Protein AF-A0A645F0D3-F1 (afdb_monomer_lite)

Secondary structure (DSSP, 8-state):
----HHHHHHHHHHHHHHT-HHHHHHHHHHHHHTT--HHHHHHHHHHHHHHHHHTGGGS-TTS-HHHHHHHHHHHHHHHHHHHTTSS-HHHHHHHHHHHHH--

Sequence (103 aa):
MIRSLEYDVFDIVDKFVAGDTQSGFRQLELVLSRGKSPNEVMGLIAWRLRKLYAGGRRASQKFTPDRARMAIKRFADADWAVKSGAQKDRLALETAIMDVFAK

Structure (mmCIF, N/CA/C/O backbone):
data_AF-A0A645F0D3-F1
#
_entry.id   AF-A0A645F0D3-F1
#
loop_
_atom_site.group_PDB
_atom_site.id
_atom_site.type_symbol
_atom_site.label_atom_id
_atom_site.label_alt_id
_atom_site.label_comp_id
_atom_site.label_asym_id
_atom_site.label_entity_id
_atom_site.label_seq_id
_atom_site.pdbx_PDB_ins_code
_atom_site.Cartn_x
_atom_site.Cartn_y
_atom_site.Cartn_z
_atom_site.occupancy
_atom_site.B_iso_or_equiv
_atom_site.auth_seq_id
_atom_site.auth_comp_id
_atom_site.auth_asym_id
_atom_site.auth_atom_id
_atom_site.pdbx_PDB_model_num
ATOM 1 N N . MET A 1 1 ? 0.116 -26.509 3.000 1.00 50.75 1 MET A N 1
ATOM 2 C CA . MET A 1 1 ? 1.338 -25.764 3.377 1.00 50.75 1 MET A CA 1
ATOM 3 C C . MET A 1 1 ? 0.927 -24.328 3.674 1.00 50.75 1 MET A C 1
ATOM 5 O O . MET A 1 1 ? 0.334 -23.706 2.800 1.00 50.75 1 MET A O 1
ATOM 9 N N . ILE A 1 2 ? 1.131 -23.833 4.897 1.00 67.69 2 ILE A N 1
ATOM 10 C CA . ILE A 1 2 ? 0.789 -22.445 5.254 1.00 67.69 2 ILE A CA 1
ATOM 11 C C . ILE A 1 2 ? 1.928 -21.556 4.740 1.00 67.69 2 ILE A C 1
ATOM 13 O O . ILE A 1 2 ? 3.065 -21.716 5.175 1.00 67.69 2 ILE A O 1
ATOM 17 N N . ARG A 1 3 ? 1.647 -20.674 3.773 1.00 76.00 3 ARG A N 1
ATOM 18 C CA . ARG A 1 3 ? 2.623 -19.681 3.292 1.00 76.00 3 ARG A CA 1
ATOM 19 C C . ARG A 1 3 ? 2.840 -18.615 4.370 1.00 76.00 3 ARG A C 1
ATOM 21 O O . ARG A 1 3 ? 1.908 -18.283 5.104 1.00 76.00 3 ARG A O 1
ATOM 28 N N . SER A 1 4 ? 4.063 -18.096 4.482 1.00 90.88 4 SER A N 1
ATOM 29 C CA . SER A 1 4 ? 4.347 -16.982 5.391 1.00 90.88 4 SER A CA 1
ATOM 30 C C . SER A 1 4 ? 3.732 -15.686 4.854 1.00 90.88 4 SER A C 1
ATOM 32 O O . SER A 1 4 ? 3.595 -15.508 3.643 1.00 90.88 4 SER A O 1
ATOM 34 N N . LEU A 1 5 ? 3.394 -14.761 5.757 1.00 91.69 5 LEU A N 1
ATOM 35 C CA . LEU A 1 5 ? 2.903 -13.435 5.372 1.00 91.69 5 LEU A CA 1
ATOM 36 C C . LEU A 1 5 ? 3.921 -12.702 4.486 1.00 91.69 5 LEU A C 1
ATOM 38 O O . LEU A 1 5 ? 3.545 -12.071 3.507 1.00 91.69 5 LEU A O 1
ATOM 42 N N . GLU A 1 6 ? 5.207 -12.826 4.808 1.00 92.88 6 GLU A N 1
ATOM 43 C CA . GLU A 1 6 ? 6.298 -12.249 4.025 1.00 92.88 6 GLU A CA 1
ATOM 44 C C . GLU A 1 6 ? 6.285 -12.743 2.574 1.00 92.88 6 GLU A C 1
ATOM 46 O O . GLU A 1 6 ? 6.334 -11.935 1.648 1.00 92.88 6 GLU A O 1
ATOM 51 N N . TYR A 1 7 ? 6.139 -14.057 2.373 1.00 92.50 7 TYR A N 1
ATOM 52 C CA . TYR A 1 7 ? 6.051 -14.638 1.037 1.00 92.50 7 TYR A CA 1
ATOM 53 C C . TYR A 1 7 ? 4.836 -14.105 0.272 1.00 92.50 7 TYR A C 1
ATOM 55 O O . TYR A 1 7 ? 4.968 -13.693 -0.879 1.00 92.50 7 TYR A O 1
ATOM 63 N N . ASP A 1 8 ? 3.663 -14.075 0.914 1.00 94.19 8 ASP A N 1
ATOM 64 C CA . ASP A 1 8 ? 2.445 -13.559 0.286 1.00 94.19 8 ASP A CA 1
ATOM 65 C C . ASP A 1 8 ? 2.594 -12.072 -0.088 1.00 94.19 8 ASP A C 1
ATOM 67 O O . ASP A 1 8 ? 2.179 -11.668 -1.172 1.00 94.19 8 ASP A O 1
ATOM 71 N N . VAL A 1 9 ? 3.238 -11.259 0.756 1.00 94.38 9 VAL A N 1
ATOM 72 C CA . VAL A 1 9 ? 3.486 -9.839 0.467 1.00 94.38 9 VAL A CA 1
ATOM 73 C C . VAL A 1 9 ? 4.488 -9.646 -0.670 1.00 94.38 9 VAL A C 1
ATOM 75 O O . VAL A 1 9 ? 4.298 -8.754 -1.497 1.00 94.38 9 VAL A O 1
ATOM 78 N N . PHE A 1 10 ? 5.539 -10.459 -0.762 1.00 92.12 10 PHE A N 1
ATOM 79 C CA . PHE A 1 10 ? 6.488 -10.334 -1.874 1.00 92.12 10 PHE A CA 1
ATOM 80 C C . PHE A 1 10 ? 5.819 -10.675 -3.196 1.00 92.12 10 PHE A C 1
ATOM 82 O O . PHE A 1 10 ? 5.980 -9.933 -4.158 1.00 92.12 10 PHE A O 1
ATOM 89 N N . ASP A 1 11 ? 5.011 -11.731 -3.205 1.00 93.25 11 ASP A N 1
ATOM 90 C CA . ASP A 1 11 ? 4.223 -12.132 -4.362 1.00 93.25 11 ASP A CA 1
ATOM 91 C C . ASP A 1 11 ? 3.201 -11.043 -4.760 1.00 93.25 11 ASP A C 1
ATOM 93 O O . ASP A 1 11 ? 3.024 -10.756 -5.943 1.00 93.25 11 ASP A O 1
ATOM 97 N N . ILE A 1 12 ? 2.578 -10.356 -3.791 1.00 94.50 12 ILE A N 1
ATOM 98 C CA . ILE A 1 12 ? 1.730 -9.174 -4.046 1.00 94.50 12 ILE A CA 1
ATOM 99 C C . ILE A 1 12 ? 2.526 -8.060 -4.746 1.00 94.50 12 ILE A C 1
ATOM 101 O O . ILE A 1 12 ? 2.085 -7.536 -5.772 1.00 94.50 12 ILE A O 1
ATOM 105 N N . VAL A 1 13 ? 3.698 -7.692 -4.217 1.00 92.56 13 VAL A N 1
ATOM 106 C CA . VAL A 1 13 ? 4.524 -6.613 -4.787 1.00 92.56 13 VAL A CA 1
ATOM 107 C C . VAL A 1 13 ? 5.030 -6.982 -6.177 1.00 92.56 13 VAL A C 1
ATOM 109 O O . VAL A 1 13 ? 4.985 -6.145 -7.076 1.00 92.56 13 VAL A O 1
ATOM 112 N N . ASP A 1 14 ? 5.471 -8.220 -6.378 1.00 90.69 14 ASP A N 1
ATOM 113 C CA . ASP A 1 14 ? 5.992 -8.680 -7.663 1.00 90.69 14 ASP A CA 1
ATOM 114 C C . ASP A 1 14 ? 4.893 -8.639 -8.748 1.00 90.69 14 ASP A C 1
ATOM 116 O O . ASP A 1 14 ? 5.150 -8.168 -9.860 1.00 90.69 14 ASP A O 1
ATOM 120 N N . LYS A 1 15 ? 3.642 -9.004 -8.415 1.00 92.00 15 LYS A N 1
ATOM 121 C CA . LYS A 1 15 ? 2.480 -8.840 -9.313 1.00 92.00 15 LYS A CA 1
ATOM 122 C C . LYS A 1 15 ? 2.224 -7.379 -9.678 1.00 92.00 15 LYS A C 1
ATOM 124 O O . LYS A 1 15 ? 2.090 -7.053 -10.858 1.00 92.00 15 LYS A O 1
ATOM 129 N N . PHE A 1 16 ? 2.211 -6.484 -8.690 1.00 91.19 16 PHE A N 1
ATOM 130 C CA . PHE A 1 16 ? 2.013 -5.055 -8.937 1.00 91.19 16 PHE A CA 1
ATOM 131 C C . PH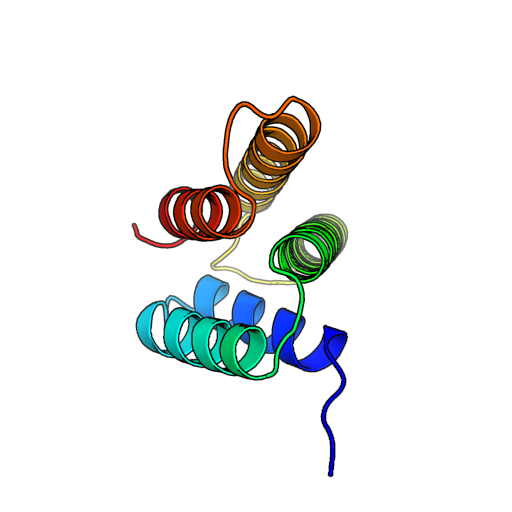E A 1 16 ? 3.132 -4.442 -9.788 1.00 91.19 16 PHE A C 1
ATOM 133 O O . PHE A 1 16 ? 2.874 -3.657 -10.699 1.00 91.19 16 PHE A O 1
ATOM 140 N N . VAL A 1 17 ? 4.383 -4.834 -9.544 1.00 87.81 17 VAL A N 1
ATOM 141 C CA . VAL A 1 17 ? 5.542 -4.417 -10.346 1.00 87.81 17 VAL A CA 1
ATOM 142 C C . VAL A 1 17 ? 5.446 -4.932 -11.786 1.00 87.81 17 VAL A C 1
ATOM 144 O O . VAL A 1 17 ? 5.845 -4.227 -12.717 1.00 87.81 17 VAL A O 1
ATOM 147 N N . ALA A 1 18 ? 4.901 -6.133 -11.988 1.00 87.25 18 ALA A N 1
ATOM 148 C CA . ALA A 1 18 ? 4.667 -6.704 -13.311 1.00 87.25 18 ALA A CA 1
ATOM 149 C C . ALA A 1 18 ? 3.522 -6.021 -14.086 1.00 87.25 18 ALA A C 1
ATOM 151 O O . ALA A 1 18 ? 3.431 -6.210 -15.302 1.00 87.25 18 ALA A O 1
ATOM 152 N N . GLY A 1 19 ? 2.698 -5.208 -13.412 1.00 88.50 19 GLY A N 1
ATOM 153 C CA . GLY A 1 19 ? 1.491 -4.585 -13.962 1.00 88.50 19 GLY A CA 1
ATOM 154 C C . GLY A 1 19 ? 0.234 -5.452 -13.831 1.00 88.50 19 GLY A C 1
ATOM 155 O O . GLY A 1 19 ? -0.819 -5.071 -14.333 1.00 88.50 19 GLY A O 1
ATOM 156 N N . ASP A 1 20 ? 0.312 -6.599 -13.148 1.00 91.31 20 ASP A N 1
ATOM 157 C CA . ASP A 1 20 ? -0.849 -7.445 -12.854 1.00 91.31 20 ASP A CA 1
ATOM 158 C C . ASP A 1 20 ? -1.563 -6.952 -11.585 1.00 91.31 20 ASP A C 1
ATOM 160 O O . ASP A 1 20 ? -1.580 -7.590 -10.527 1.00 91.31 20 ASP A O 1
ATOM 164 N N . THR A 1 21 ? -2.139 -5.755 -11.695 1.00 91.25 21 THR A N 1
ATOM 165 C CA . THR A 1 21 ? -2.819 -5.067 -10.594 1.00 91.25 21 THR A CA 1
ATOM 166 C C . THR A 1 21 ? -4.029 -5.858 -10.097 1.00 91.25 21 THR A C 1
ATOM 168 O O . THR A 1 21 ? -4.280 -5.914 -8.893 1.00 91.25 21 THR A O 1
ATOM 171 N N . GLN A 1 22 ? -4.747 -6.542 -10.996 1.00 92.62 22 GLN A N 1
ATOM 172 C CA . GLN A 1 22 ? -5.922 -7.335 -10.637 1.00 92.62 22 GLN A CA 1
ATOM 173 C C . GLN A 1 22 ? -5.547 -8.537 -9.760 1.00 92.62 22 GLN A C 1
ATOM 175 O O . GLN A 1 22 ? -6.160 -8.750 -8.710 1.00 92.62 22 GLN A O 1
ATOM 180 N N . SER A 1 23 ? -4.538 -9.323 -10.150 1.00 94.56 23 SER A N 1
ATOM 181 C CA . SER A 1 23 ? -4.081 -10.436 -9.313 1.00 94.56 23 SER A CA 1
ATOM 182 C C . SER A 1 23 ? -3.407 -9.949 -8.032 1.00 94.56 23 SER A C 1
ATOM 184 O O . SER A 1 23 ? -3.538 -10.614 -7.005 1.00 94.56 23 SER A O 1
ATOM 186 N N . GLY A 1 24 ? -2.727 -8.796 -8.066 1.00 94.75 24 GLY A N 1
ATOM 187 C CA . GLY A 1 24 ? -2.165 -8.152 -6.877 1.00 94.75 24 GLY A CA 1
ATOM 188 C C . GLY A 1 24 ? -3.235 -7.857 -5.822 1.00 94.75 24 GLY A C 1
ATOM 189 O O . GLY A 1 24 ? -3.106 -8.296 -4.678 1.00 94.75 24 GLY A O 1
ATOM 190 N N . PHE A 1 25 ? -4.340 -7.213 -6.214 1.00 95.12 25 PHE A N 1
ATOM 191 C CA . PHE A 1 25 ? -5.461 -6.943 -5.305 1.00 95.12 25 PHE A CA 1
ATOM 192 C C . PHE A 1 25 ? -6.179 -8.212 -4.836 1.00 95.12 25 PHE A C 1
ATOM 194 O O . PHE A 1 25 ? -6.509 -8.314 -3.659 1.00 95.12 25 PHE A O 1
ATOM 201 N N . ARG A 1 26 ? -6.370 -9.220 -5.700 1.00 95.44 26 ARG A N 1
ATOM 202 C CA . ARG A 1 26 ? -6.944 -10.510 -5.266 1.00 95.44 26 ARG A CA 1
ATOM 203 C C . ARG A 1 26 ? -6.108 -11.174 -4.171 1.00 95.44 26 ARG A C 1
ATOM 205 O O . ARG A 1 26 ? -6.658 -11.686 -3.199 1.00 95.44 26 ARG A O 1
ATOM 212 N N . GLN A 1 27 ? -4.785 -11.167 -4.325 1.00 95.31 27 GLN A N 1
ATOM 213 C CA . GLN A 1 27 ? -3.874 -11.736 -3.334 1.00 95.31 27 GLN A CA 1
ATOM 214 C C . GLN A 1 27 ? -3.876 -10.906 -2.039 1.00 95.31 27 GLN A C 1
ATOM 216 O O . GLN A 1 27 ? -3.859 -11.483 -0.953 1.00 95.31 27 GLN A O 1
ATOM 221 N N . LEU A 1 28 ? -3.959 -9.575 -2.141 1.00 95.88 28 LEU A N 1
ATOM 222 C CA . LEU A 1 28 ? -4.119 -8.689 -0.987 1.00 95.88 28 LEU A CA 1
ATOM 223 C C . LEU A 1 28 ? -5.394 -9.015 -0.199 1.00 95.88 28 LEU A C 1
ATOM 225 O O . LEU A 1 28 ? -5.316 -9.257 1.003 1.00 95.88 28 LEU A O 1
ATOM 229 N N . GLU A 1 29 ? -6.545 -9.088 -0.868 1.00 95.75 29 GLU A N 1
ATOM 230 C CA . GLU A 1 29 ? -7.820 -9.433 -0.228 1.00 95.75 29 GLU A CA 1
ATOM 231 C C . GLU A 1 29 ? -7.766 -10.807 0.442 1.00 95.75 29 GLU A C 1
ATOM 233 O O . GLU A 1 29 ? -8.238 -10.975 1.565 1.00 95.75 29 GLU A O 1
ATOM 238 N N . LEU A 1 30 ? -7.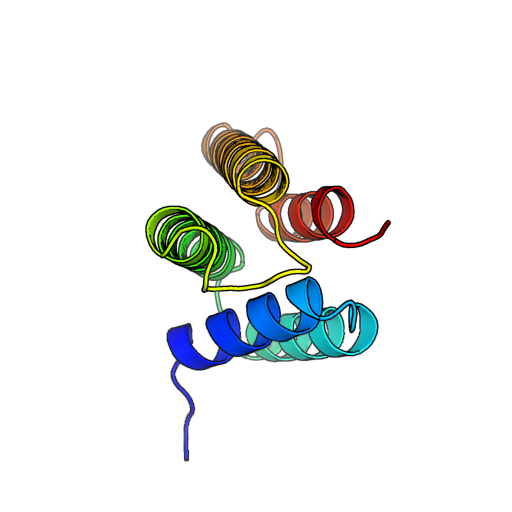117 -11.788 -0.192 1.00 94.69 30 LEU A N 1
ATOM 239 C CA . LEU A 1 30 ? -6.914 -13.102 0.410 1.00 94.69 30 LEU A CA 1
ATOM 240 C C . LEU A 1 30 ? -6.099 -13.012 1.709 1.00 94.69 30 LEU A C 1
ATOM 242 O O . LEU A 1 30 ? -6.476 -13.620 2.709 1.00 94.69 30 LEU A O 1
ATOM 246 N N . VAL A 1 31 ? -5.004 -12.250 1.718 1.00 94.88 31 VAL A N 1
ATOM 247 C CA . VAL A 1 31 ? -4.172 -12.041 2.914 1.00 94.88 31 VAL A CA 1
ATOM 248 C C . VAL A 1 31 ? -4.972 -11.362 4.027 1.00 94.88 31 VAL A C 1
ATOM 250 O O . VAL A 1 31 ? -4.955 -11.838 5.163 1.00 94.88 31 VAL A O 1
ATOM 253 N N . LEU A 1 32 ? -5.724 -10.309 3.703 1.00 95.19 32 LEU A N 1
ATOM 254 C CA . LEU A 1 32 ? -6.548 -9.582 4.671 1.00 95.19 32 LEU A CA 1
ATOM 255 C C . LEU A 1 32 ? -7.704 -10.442 5.209 1.00 95.19 32 LEU A C 1
ATOM 257 O O . LEU A 1 32 ? -7.949 -10.455 6.414 1.00 95.19 32 LEU A O 1
ATOM 261 N N . SER A 1 33 ? -8.362 -11.233 4.355 1.00 94.88 33 SER A N 1
ATOM 262 C CA . SER A 1 33 ? -9.451 -12.146 4.750 1.00 94.88 33 SER A CA 1
ATOM 263 C C . SER A 1 33 ? -9.002 -13.247 5.718 1.00 94.88 33 SER A C 1
ATOM 265 O O . SER A 1 33 ? -9.803 -13.755 6.498 1.00 94.88 33 SER A O 1
ATOM 267 N N . ARG A 1 34 ? -7.703 -13.580 5.728 1.00 93.50 34 ARG A N 1
ATOM 268 C CA . ARG A 1 34 ? -7.080 -14.498 6.697 1.00 93.50 34 ARG A CA 1
ATOM 269 C C . ARG A 1 34 ? -6.776 -13.836 8.049 1.00 93.50 34 ARG A C 1
ATOM 271 O O . ARG A 1 34 ? -6.070 -14.426 8.864 1.00 93.50 34 ARG A O 1
ATOM 278 N N . GLY A 1 35 ? -7.256 -12.612 8.278 1.00 93.31 35 GLY A N 1
ATOM 279 C CA . GLY A 1 35 ? -7.080 -11.870 9.527 1.00 93.31 35 GLY A CA 1
ATOM 280 C C . GLY A 1 35 ? -5.707 -11.218 9.683 1.00 93.31 35 GLY A C 1
ATOM 281 O O . GLY A 1 35 ? -5.316 -10.886 10.799 1.00 93.31 35 GLY A O 1
ATOM 282 N N . LYS A 1 36 ? -4.944 -11.057 8.595 1.00 94.44 36 LYS A N 1
ATOM 283 C CA . LYS A 1 36 ? -3.655 -10.354 8.640 1.00 94.44 36 LYS A CA 1
ATOM 284 C C . LYS A 1 36 ? -3.884 -8.853 8.751 1.00 94.44 36 LYS A C 1
ATOM 286 O O . LYS A 1 36 ? -4.756 -8.308 8.076 1.00 94.44 36 LYS A O 1
ATOM 291 N N . SER A 1 37 ? -3.100 -8.191 9.599 1.00 94.69 37 SER A N 1
ATOM 292 C CA . SER A 1 37 ? -3.258 -6.758 9.831 1.00 94.69 37 SER A CA 1
ATOM 293 C C . SER A 1 37 ? -2.873 -5.967 8.574 1.00 94.69 37 SER A C 1
ATOM 295 O O . SER A 1 37 ? -1.775 -6.173 8.044 1.00 94.69 37 SER A O 1
ATOM 297 N N . PRO A 1 38 ? -3.711 -5.022 8.104 1.00 96.06 38 PRO A N 1
ATOM 298 C CA . PRO A 1 38 ? -3.336 -4.135 7.006 1.00 96.06 38 PRO A CA 1
ATOM 299 C C . PRO A 1 38 ? -2.048 -3.355 7.296 1.00 96.06 38 PRO A C 1
ATOM 301 O O . PRO A 1 38 ? -1.236 -3.155 6.396 1.00 96.06 38 PRO A O 1
ATOM 304 N N . ASN A 1 39 ? -1.815 -2.971 8.553 1.00 93.62 39 ASN A N 1
ATOM 305 C CA . ASN A 1 39 ? -0.601 -2.264 8.950 1.00 93.62 39 ASN A CA 1
ATOM 306 C C . ASN A 1 39 ? 0.655 -3.154 8.848 1.00 93.62 39 ASN A C 1
ATOM 308 O O . ASN A 1 39 ? 1.692 -2.717 8.350 1.00 93.62 39 ASN A O 1
ATOM 312 N N . GLU A 1 40 ? 0.561 -4.431 9.239 1.00 94.12 40 GLU A N 1
ATOM 313 C CA . GLU A 1 40 ? 1.658 -5.398 9.055 1.00 94.12 40 GLU A CA 1
ATOM 314 C C . GLU A 1 40 ? 1.974 -5.609 7.568 1.00 94.12 40 GLU A C 1
ATOM 316 O O . GLU A 1 40 ? 3.139 -5.596 7.163 1.00 94.12 40 GLU A O 1
ATOM 321 N N . VAL A 1 41 ? 0.933 -5.753 6.740 1.00 96.25 41 VAL A N 1
ATOM 322 C CA . VAL A 1 41 ? 1.064 -5.866 5.279 1.00 96.25 41 VAL A CA 1
ATOM 323 C C . VAL A 1 41 ? 1.743 -4.623 4.702 1.00 96.25 41 VAL A C 1
ATOM 325 O O . VAL A 1 41 ? 2.698 -4.744 3.933 1.00 96.25 41 VAL A O 1
ATOM 328 N N . MET A 1 42 ? 1.304 -3.430 5.106 1.00 95.38 42 MET A N 1
ATOM 329 C CA . MET A 1 42 ? 1.879 -2.155 4.676 1.00 95.38 42 MET A CA 1
ATOM 330 C C . MET A 1 42 ? 3.373 -2.059 5.017 1.00 95.38 42 MET A C 1
ATOM 332 O O . MET A 1 42 ? 4.182 -1.695 4.158 1.00 95.38 42 MET A O 1
ATOM 336 N N . GLY A 1 43 ? 3.760 -2.454 6.235 1.00 94.38 43 GLY A N 1
ATOM 337 C CA . GLY A 1 43 ? 5.157 -2.485 6.670 1.00 94.38 43 GLY A CA 1
ATOM 338 C C . GLY A 1 43 ? 6.030 -3.423 5.829 1.00 94.38 43 GLY A C 1
ATOM 339 O O . GLY A 1 43 ? 7.137 -3.050 5.425 1.00 94.38 43 GLY A O 1
ATOM 340 N N . LEU A 1 44 ? 5.522 -4.613 5.501 1.00 95.75 44 LEU A N 1
ATOM 341 C CA . LEU A 1 44 ? 6.226 -5.583 4.657 1.00 95.75 44 LEU A CA 1
ATOM 342 C C . LEU A 1 44 ? 6.350 -5.117 3.200 1.00 95.75 44 LEU A C 1
ATOM 344 O O . LEU A 1 44 ? 7.407 -5.303 2.590 1.00 95.75 44 LEU A O 1
ATOM 348 N N . ILE A 1 45 ? 5.329 -4.448 2.651 1.00 95.12 45 ILE A N 1
ATOM 349 C CA . ILE A 1 45 ? 5.414 -3.841 1.314 1.00 95.12 45 ILE A CA 1
ATOM 350 C C . ILE A 1 45 ? 6.497 -2.758 1.301 1.00 95.12 45 ILE A C 1
ATOM 352 O O . ILE A 1 45 ? 7.369 -2.767 0.428 1.00 95.12 45 ILE A O 1
ATOM 356 N N . ALA A 1 46 ? 6.502 -1.862 2.292 1.00 93.62 46 ALA A N 1
ATOM 357 C CA . ALA A 1 46 ? 7.517 -0.816 2.404 1.00 93.62 46 ALA A CA 1
ATOM 358 C C . ALA A 1 46 ? 8.935 -1.406 2.494 1.00 93.62 46 ALA A C 1
ATOM 360 O O . ALA A 1 46 ? 9.860 -0.927 1.831 1.00 93.62 46 ALA A O 1
ATOM 361 N N . TRP A 1 47 ? 9.115 -2.480 3.268 1.00 93.50 47 TRP A N 1
ATOM 362 C CA . TRP A 1 47 ? 10.383 -3.204 3.347 1.00 93.50 47 TRP A CA 1
ATOM 363 C C . TRP A 1 47 ? 10.796 -3.804 1.994 1.00 93.50 47 TRP A C 1
ATOM 365 O O . TRP A 1 47 ? 11.941 -3.626 1.563 1.00 93.50 47 TRP A O 1
ATOM 375 N N . ARG A 1 48 ? 9.867 -4.446 1.276 1.00 91.38 48 ARG A N 1
ATOM 376 C CA . ARG A 1 48 ? 10.135 -5.065 -0.032 1.00 91.38 48 ARG A CA 1
ATOM 377 C C . ARG A 1 48 ? 10.522 -4.019 -1.075 1.00 91.38 48 ARG A C 1
ATOM 379 O O . ARG A 1 48 ? 11.487 -4.221 -1.809 1.00 91.38 48 ARG A O 1
ATOM 386 N N . LEU A 1 49 ? 9.849 -2.870 -1.086 1.00 90.56 49 LEU A N 1
ATOM 387 C CA . LEU A 1 49 ? 10.183 -1.739 -1.955 1.00 90.56 49 LEU A CA 1
ATOM 388 C C . LEU A 1 49 ? 11.596 -1.197 -1.688 1.00 90.56 49 LEU A C 1
ATOM 390 O O . LEU A 1 49 ? 12.336 -0.928 -2.634 1.00 90.56 49 LEU A O 1
ATOM 394 N N . ARG A 1 50 ? 12.018 -1.103 -0.419 1.00 90.50 50 ARG A N 1
ATOM 395 C CA . ARG A 1 50 ? 13.400 -0.719 -0.063 1.00 90.50 50 ARG A CA 1
ATOM 396 C C . ARG A 1 50 ? 14.424 -1.741 -0.553 1.00 90.50 50 ARG A C 1
ATOM 398 O O . ARG A 1 50 ? 15.489 -1.346 -1.019 1.00 90.50 50 ARG A O 1
ATOM 405 N N . LYS A 1 51 ? 14.111 -3.041 -0.490 1.00 88.44 51 LYS A N 1
ATOM 406 C CA . LYS A 1 51 ? 14.972 -4.097 -1.048 1.00 88.44 51 LYS A CA 1
ATOM 407 C C . LYS A 1 51 ? 15.092 -3.995 -2.568 1.00 88.44 51 LYS A C 1
ATOM 409 O O . LYS A 1 51 ? 16.203 -4.096 -3.079 1.00 88.44 51 LYS A O 1
ATOM 414 N N . LEU A 1 52 ? 13.989 -3.741 -3.273 1.00 84.69 52 LEU A N 1
ATOM 415 C CA . LEU A 1 52 ? 14.003 -3.518 -4.723 1.00 84.69 52 LEU A CA 1
ATOM 416 C C . LEU A 1 52 ? 14.831 -2.282 -5.097 1.00 84.69 52 LEU A C 1
ATOM 418 O O . LEU A 1 52 ? 15.634 -2.345 -6.024 1.00 84.69 52 LEU A O 1
ATOM 422 N N . TYR A 1 53 ? 14.699 -1.193 -4.336 1.00 86.12 53 TYR A N 1
ATOM 423 C CA . TYR A 1 53 ? 15.512 0.010 -4.514 1.00 86.12 53 TYR A CA 1
ATOM 424 C C . TYR A 1 53 ? 17.011 -0.262 -4.293 1.00 86.12 53 TYR A C 1
ATOM 426 O O . TYR A 1 53 ? 17.839 0.113 -5.122 1.00 86.12 53 TYR A O 1
ATOM 434 N N . ALA A 1 54 ? 17.365 -0.963 -3.210 1.00 84.31 54 ALA A N 1
ATOM 435 C CA . ALA A 1 54 ? 18.752 -1.298 -2.878 1.00 84.31 54 ALA A CA 1
ATOM 436 C C . ALA A 1 54 ? 19.395 -2.297 -3.861 1.00 84.31 54 ALA A C 1
ATOM 438 O O . ALA A 1 54 ? 20.606 -2.263 -4.060 1.00 84.31 54 ALA A O 1
ATOM 439 N N . GLY A 1 55 ? 18.600 -3.163 -4.500 1.00 76.25 55 GLY A N 1
ATOM 440 C CA . GLY A 1 55 ? 19.064 -4.120 -5.513 1.00 76.25 55 GLY A CA 1
ATOM 441 C C . GLY A 1 55 ? 19.571 -3.481 -6.818 1.00 76.25 55 GLY A C 1
ATOM 442 O O . GLY A 1 55 ? 20.153 -4.173 -7.656 1.00 76.25 55 GLY A O 1
ATOM 443 N N . GLY A 1 56 ? 19.388 -2.168 -6.998 1.00 64.50 56 GLY A N 1
ATOM 444 C CA . GLY A 1 56 ? 19.887 -1.413 -8.148 1.00 64.50 56 GL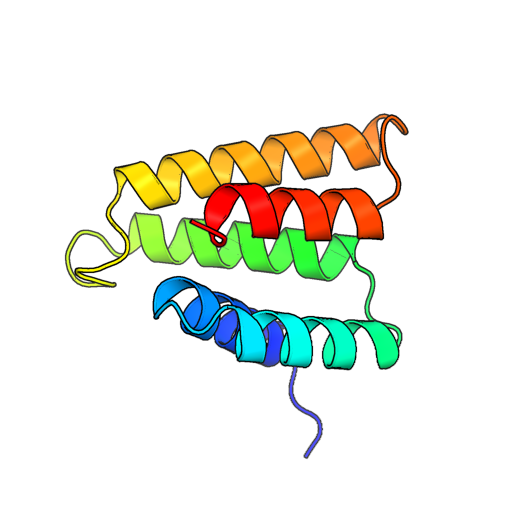Y A CA 1
ATOM 445 C C . GLY A 1 56 ? 19.203 -1.764 -9.478 1.00 64.50 56 GLY A C 1
ATOM 446 O O . GLY A 1 56 ? 18.173 -2.434 -9.527 1.00 64.50 56 GLY A O 1
ATOM 447 N N . ARG A 1 57 ? 19.795 -1.320 -10.601 1.00 55.75 57 ARG A N 1
ATOM 448 C CA . ARG A 1 57 ? 19.219 -1.416 -11.967 1.00 55.75 57 ARG A CA 1
ATOM 449 C C . ARG A 1 57 ? 18.887 -2.841 -12.455 1.00 55.75 57 ARG A C 1
ATOM 451 O O . ARG A 1 57 ? 18.258 -2.971 -13.499 1.00 55.75 57 ARG A O 1
ATOM 458 N N . ARG A 1 58 ? 19.307 -3.903 -11.751 1.00 56.69 58 ARG A N 1
ATOM 459 C CA . ARG A 1 58 ? 19.105 -5.305 -12.170 1.00 56.69 58 ARG A CA 1
ATOM 460 C C . ARG A 1 58 ? 17.796 -5.928 -11.670 1.00 56.69 58 ARG A C 1
ATOM 462 O O . ARG A 1 58 ? 17.416 -6.969 -12.190 1.00 56.69 58 ARG A O 1
ATOM 469 N N . ALA A 1 59 ? 17.110 -5.321 -10.697 1.00 56.09 59 ALA A N 1
ATOM 470 C CA . ALA A 1 59 ? 15.955 -5.947 -10.045 1.00 56.09 59 ALA A CA 1
ATOM 471 C C . ALA A 1 59 ? 14.640 -5.860 -10.850 1.00 56.09 59 ALA A C 1
ATOM 473 O O . ALA A 1 59 ? 13.772 -6.707 -10.670 1.00 56.09 59 ALA A O 1
ATOM 474 N N . SER A 1 60 ? 14.473 -4.871 -11.739 1.00 58.75 6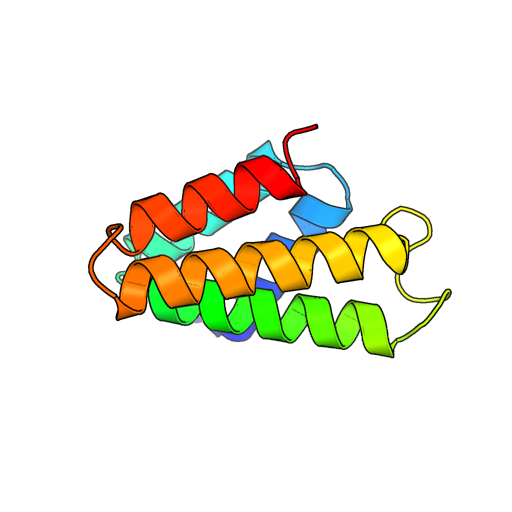0 SER A N 1
ATOM 475 C CA . SER A 1 60 ? 13.331 -4.786 -12.666 1.00 58.75 60 SER A CA 1
ATOM 476 C C . SER A 1 60 ? 13.530 -3.652 -13.676 1.00 58.75 60 SER A C 1
ATOM 478 O O . SER A 1 60 ? 13.647 -2.495 -13.282 1.00 58.75 60 SER A O 1
ATOM 480 N N . GLN A 1 61 ? 13.502 -3.942 -14.985 1.00 61.53 61 GLN A N 1
ATOM 481 C CA . GLN A 1 61 ? 13.465 -2.884 -16.014 1.00 61.53 61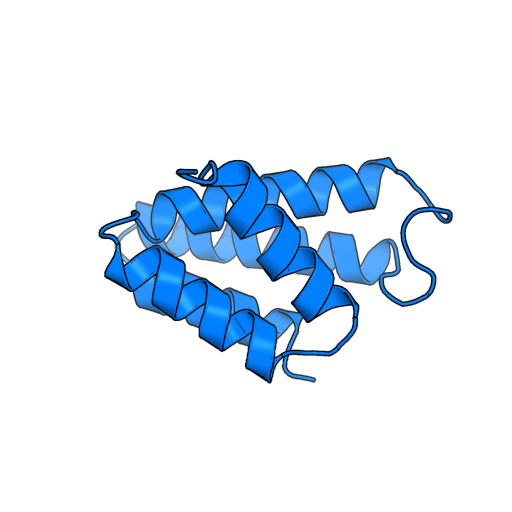 GLN A CA 1
ATOM 482 C C . GLN A 1 61 ? 12.187 -2.026 -15.923 1.00 61.53 61 GLN A C 1
ATOM 484 O O . GLN A 1 61 ? 12.191 -0.872 -16.338 1.00 61.53 61 GLN A O 1
ATOM 489 N N . LYS A 1 62 ? 11.100 -2.575 -15.360 1.00 66.69 62 LYS A N 1
ATOM 490 C CA . LYS A 1 62 ? 9.782 -1.924 -15.258 1.00 66.69 62 LYS A CA 1
ATOM 491 C C . LYS A 1 62 ? 9.590 -1.106 -13.972 1.00 66.69 62 LYS A C 1
ATOM 493 O O . LYS A 1 62 ? 8.637 -0.330 -13.869 1.00 66.69 62 LYS A O 1
ATOM 498 N N . PHE A 1 63 ? 10.476 -1.265 -12.987 1.00 76.25 63 PHE A N 1
ATOM 499 C CA . PHE A 1 63 ? 10.419 -0.550 -11.711 1.00 76.25 63 PHE A CA 1
ATOM 500 C C . PHE A 1 63 ? 11.722 0.207 -11.472 1.00 76.25 63 PHE A C 1
ATOM 502 O O . PHE A 1 63 ? 12.666 -0.292 -10.863 1.00 76.25 63 PHE A O 1
ATOM 509 N N . THR A 1 64 ? 11.778 1.420 -12.017 1.00 82.94 64 THR A N 1
ATOM 510 C CA . THR A 1 64 ? 12.964 2.274 -11.946 1.00 82.94 64 THR A CA 1
ATOM 511 C C . THR A 1 64 ? 13.261 2.708 -10.504 1.00 82.94 64 THR A C 1
ATOM 513 O O . THR A 1 64 ? 12.350 2.745 -9.669 1.00 82.94 64 THR A O 1
ATOM 516 N N . PRO A 1 65 ? 14.511 3.100 -10.194 1.00 84.06 65 PRO A N 1
ATOM 517 C CA . PRO A 1 65 ? 14.856 3.652 -8.884 1.00 84.06 65 PRO A CA 1
ATOM 518 C C . PRO A 1 65 ? 13.962 4.826 -8.459 1.00 84.06 65 PRO A C 1
ATOM 520 O O . PRO A 1 65 ? 13.557 4.889 -7.301 1.00 84.06 65 PRO A O 1
ATOM 523 N N . ASP A 1 66 ? 13.585 5.706 -9.391 1.00 86.31 66 ASP A N 1
ATOM 524 C CA . ASP A 1 66 ? 12.690 6.835 -9.107 1.00 86.31 66 ASP A CA 1
ATOM 525 C C . ASP A 1 66 ? 11.275 6.376 -8.749 1.00 86.31 66 ASP A C 1
ATOM 527 O O . ASP A 1 66 ? 10.682 6.876 -7.790 1.00 86.31 66 ASP A O 1
ATOM 531 N N . ARG A 1 67 ? 10.749 5.366 -9.458 1.00 86.62 67 ARG A N 1
ATOM 532 C CA . ARG A 1 67 ? 9.446 4.771 -9.138 1.00 86.62 67 ARG A CA 1
ATOM 533 C C . ARG A 1 67 ? 9.473 4.098 -7.767 1.00 86.62 67 ARG A C 1
ATOM 535 O O . ARG A 1 67 ? 8.537 4.267 -6.989 1.00 86.62 67 ARG A O 1
ATOM 542 N N . ALA A 1 68 ? 10.561 3.403 -7.436 1.00 87.88 68 ALA A N 1
ATOM 543 C CA . ALA A 1 68 ? 10.748 2.810 -6.117 1.00 87.88 68 ALA A CA 1
ATOM 544 C C . ALA A 1 68 ? 10.853 3.870 -5.013 1.00 87.88 68 ALA A C 1
ATOM 546 O O . ALA A 1 68 ? 10.213 3.729 -3.974 1.00 87.88 68 ALA A O 1
ATOM 547 N N . ARG A 1 69 ? 11.580 4.969 -5.243 1.00 90.19 69 ARG A N 1
ATOM 548 C CA . ARG A 1 69 ? 11.665 6.096 -4.303 1.00 90.19 69 ARG A CA 1
ATOM 549 C C . ARG A 1 69 ? 10.296 6.732 -4.055 1.00 90.19 69 ARG A C 1
ATOM 551 O O . ARG A 1 69 ? 9.939 6.968 -2.901 1.00 90.19 69 ARG A O 1
ATOM 558 N N . MET A 1 70 ? 9.525 6.974 -5.116 1.00 92.69 70 MET A N 1
ATOM 559 C CA . MET A 1 70 ? 8.153 7.486 -5.024 1.00 92.69 70 MET A CA 1
ATOM 560 C C . MET A 1 70 ? 7.258 6.532 -4.224 1.00 92.69 70 MET A C 1
ATOM 562 O O . MET A 1 70 ? 6.549 6.973 -3.323 1.00 92.69 70 MET A O 1
ATOM 566 N N . ALA A 1 71 ? 7.332 5.229 -4.507 1.00 93.75 71 ALA A N 1
ATOM 567 C CA . ALA A 1 71 ? 6.577 4.211 -3.788 1.00 93.75 71 ALA A CA 1
ATOM 568 C C . ALA A 1 71 ? 6.930 4.183 -2.294 1.00 93.75 71 ALA A C 1
ATOM 570 O O . ALA A 1 71 ? 6.042 4.240 -1.449 1.00 93.75 71 ALA A O 1
ATOM 571 N N . ILE A 1 72 ? 8.222 4.175 -1.951 1.00 94.06 72 ILE A N 1
ATOM 572 C CA . ILE A 1 72 ? 8.686 4.200 -0.556 1.00 94.06 72 ILE A CA 1
ATOM 573 C C . ILE A 1 72 ? 8.142 5.427 0.176 1.00 94.06 72 ILE A C 1
ATOM 575 O O . ILE A 1 72 ? 7.654 5.289 1.297 1.00 94.06 72 ILE A O 1
ATOM 579 N N . LYS A 1 73 ? 8.195 6.610 -0.452 1.00 95.75 73 LYS A N 1
ATOM 580 C CA . LYS A 1 73 ? 7.626 7.829 0.129 1.00 95.75 73 LYS A CA 1
ATOM 581 C C . LYS A 1 73 ? 6.126 7.662 0.373 1.00 95.75 73 LYS A C 1
ATOM 583 O O . LYS A 1 73 ? 5.667 7.912 1.479 1.00 95.75 73 LYS A O 1
ATOM 588 N N . ARG A 1 74 ? 5.376 7.173 -0.619 1.00 96.56 74 ARG A N 1
ATOM 589 C CA . ARG A 1 74 ? 3.921 7.041 -0.500 1.00 96.56 74 ARG A CA 1
ATOM 590 C C . ARG A 1 74 ? 3.500 6.108 0.636 1.00 96.56 74 ARG A C 1
ATOM 592 O O . ARG A 1 74 ? 2.567 6.424 1.367 1.00 96.56 74 ARG A O 1
ATOM 599 N N . PHE A 1 75 ? 4.206 4.990 0.798 1.00 96.06 75 PHE A N 1
ATOM 600 C CA . PHE A 1 75 ? 3.971 4.054 1.897 1.00 96.06 75 PHE A CA 1
ATOM 601 C C . PHE A 1 75 ? 4.402 4.620 3.259 1.00 96.06 75 PHE A C 1
ATOM 603 O O . PHE A 1 75 ? 3.774 4.304 4.264 1.00 96.06 75 PHE A O 1
ATOM 610 N N . ALA A 1 76 ? 5.424 5.480 3.310 1.00 95.06 76 ALA A N 1
ATOM 611 C CA . ALA A 1 76 ? 5.778 6.204 4.533 1.00 95.06 76 ALA A CA 1
ATOM 612 C C . ALA A 1 76 ? 4.701 7.233 4.923 1.00 95.06 76 ALA A C 1
ATOM 614 O O . ALA A 1 76 ? 4.336 7.320 6.092 1.00 95.06 76 ALA A O 1
ATOM 615 N N . ASP A 1 77 ? 4.147 7.957 3.946 1.00 96.44 77 ASP A N 1
ATOM 616 C CA . ASP A 1 77 ? 3.048 8.901 4.178 1.00 96.44 77 ASP A CA 1
ATOM 617 C C . ASP A 1 77 ? 1.786 8.170 4.681 1.00 96.44 77 ASP A C 1
ATOM 619 O O . ASP A 1 77 ? 1.090 8.661 5.568 1.00 96.44 77 ASP A O 1
ATOM 623 N N . ALA A 1 78 ? 1.505 6.973 4.151 1.00 96.88 78 ALA A N 1
ATOM 624 C CA . ALA A 1 78 ? 0.396 6.131 4.603 1.00 96.88 78 ALA A CA 1
ATOM 625 C C . ALA A 1 78 ? 0.601 5.603 6.036 1.00 96.88 78 ALA A C 1
ATOM 627 O O . ALA A 1 78 ? -0.317 5.679 6.850 1.00 96.88 78 ALA A O 1
ATOM 628 N N . ASP A 1 79 ? 1.809 5.142 6.376 1.00 95.19 79 ASP A N 1
ATOM 629 C CA . ASP A 1 79 ? 2.172 4.738 7.744 1.00 95.19 79 ASP A CA 1
ATOM 630 C C . ASP A 1 79 ? 2.006 5.892 8.744 1.00 95.19 79 ASP A C 1
ATOM 632 O O . ASP A 1 79 ? 1.441 5.709 9.824 1.00 95.19 79 ASP A O 1
ATOM 636 N N . TRP A 1 80 ? 2.413 7.105 8.363 1.00 95.50 80 TRP A N 1
ATOM 637 C CA . TRP A 1 80 ? 2.176 8.295 9.177 1.00 95.50 80 TRP A CA 1
ATOM 638 C C . TRP A 1 80 ? 0.681 8.606 9.346 1.00 95.50 80 TRP A C 1
ATOM 640 O O . TRP A 1 80 ? 0.235 8.904 10.457 1.00 95.50 80 TRP A O 1
ATOM 650 N N . ALA A 1 81 ? -0.112 8.514 8.274 1.00 96.38 81 ALA A N 1
ATOM 651 C CA . ALA A 1 81 ? -1.554 8.763 8.325 1.00 96.38 81 ALA A CA 1
ATOM 652 C C . ALA A 1 81 ? -2.280 7.786 9.265 1.00 96.38 81 ALA A C 1
ATOM 654 O O . ALA A 1 81 ? -3.186 8.187 9.994 1.00 96.38 81 ALA A O 1
ATOM 655 N N . VAL A 1 82 ? -1.838 6.527 9.303 1.00 96.31 82 VAL A N 1
ATOM 656 C CA . VAL A 1 82 ? -2.337 5.525 10.252 1.00 96.31 82 VAL A CA 1
ATOM 657 C C . VAL A 1 82 ? -1.940 5.877 11.684 1.00 96.31 82 VAL A C 1
ATOM 659 O O . VAL A 1 82 ? -2.797 5.982 12.559 1.00 96.31 82 VAL A O 1
ATOM 662 N N . LYS A 1 83 ? -0.652 6.135 11.936 1.00 93.06 83 LYS A N 1
ATOM 663 C CA . LYS A 1 83 ? -0.132 6.413 13.289 1.00 93.06 83 LYS A CA 1
ATOM 664 C C . LYS A 1 83 ? -0.674 7.694 13.916 1.00 93.06 83 LYS A C 1
ATOM 666 O O . LYS A 1 83 ? -0.795 7.771 15.134 1.00 93.06 83 LYS A O 1
ATOM 671 N N . SER A 1 84 ? -0.988 8.690 13.095 1.00 95.56 84 SER A N 1
ATOM 672 C CA . SER A 1 84 ? -1.598 9.951 13.531 1.00 95.56 84 SER A CA 1
ATOM 673 C C . SER A 1 84 ? -3.119 9.867 13.697 1.00 95.56 84 SER A C 1
ATOM 675 O O . SER A 1 84 ? -3.733 10.832 14.144 1.00 95.56 84 SER A O 1
ATOM 677 N N . GLY A 1 85 ? -3.741 8.741 13.333 1.00 94.19 85 GLY A N 1
ATOM 678 C CA . GLY A 1 85 ? -5.194 8.574 13.358 1.00 94.19 85 GLY A CA 1
ATOM 679 C C . GLY A 1 85 ? -5.929 9.307 12.231 1.00 94.19 85 GLY A C 1
ATOM 680 O O . GLY A 1 85 ? -7.157 9.346 12.233 1.00 94.19 85 GLY A O 1
ATOM 681 N N . ALA A 1 86 ? -5.208 9.870 11.256 1.00 94.12 86 ALA A N 1
ATOM 682 C CA . ALA A 1 86 ? -5.793 10.569 10.115 1.00 94.12 86 ALA A CA 1
ATOM 683 C C . ALA A 1 86 ? -6.522 9.618 9.150 1.00 94.12 86 ALA A C 1
ATOM 685 O O . ALA A 1 86 ? -7.446 10.033 8.450 1.00 94.12 86 ALA A O 1
ATOM 686 N N . GLN A 1 87 ? -6.122 8.343 9.100 1.00 94.38 87 GLN A N 1
ATOM 687 C CA . GLN A 1 87 ? -6.709 7.353 8.201 1.00 94.38 87 GLN A CA 1
ATOM 688 C C . GLN A 1 87 ? -6.720 5.956 8.831 1.00 94.38 87 GLN A C 1
ATOM 690 O O . GLN A 1 87 ? -5.799 5.577 9.547 1.00 94.38 87 GLN A O 1
ATOM 695 N N . LYS A 1 88 ? -7.759 5.163 8.538 1.00 96.44 88 LYS A N 1
ATOM 696 C CA . LYS A 1 88 ? -7.820 3.748 8.938 1.00 96.44 88 LYS A CA 1
ATOM 697 C C . LYS A 1 88 ? -6.822 2.913 8.132 1.00 96.44 88 LYS A C 1
ATOM 699 O O . LYS A 1 88 ? -6.714 3.101 6.921 1.00 96.44 88 LYS A O 1
ATOM 704 N N . ASP A 1 89 ? -6.213 1.922 8.776 1.00 95.31 89 ASP A N 1
ATOM 705 C CA . ASP A 1 89 ? -5.128 1.085 8.243 1.00 95.31 89 ASP A CA 1
ATOM 706 C C . ASP A 1 89 ? -5.430 0.507 6.858 1.00 95.31 89 ASP A C 1
ATOM 708 O O . ASP A 1 89 ? -4.636 0.645 5.930 1.00 95.31 89 ASP A O 1
ATOM 712 N N . ARG A 1 90 ? -6.607 -0.114 6.701 1.00 95.31 90 ARG A N 1
ATOM 713 C CA . ARG A 1 90 ? -7.015 -0.739 5.435 1.00 95.31 90 ARG A CA 1
ATOM 714 C C . ARG A 1 90 ? -7.122 0.278 4.303 1.00 95.31 90 ARG A C 1
ATOM 716 O O . ARG A 1 90 ? -6.593 0.045 3.222 1.00 95.31 90 ARG A O 1
ATOM 723 N N . LEU A 1 91 ? -7.767 1.411 4.570 1.00 95.88 91 LEU A N 1
ATOM 724 C CA . LEU A 1 91 ? -7.942 2.454 3.567 1.00 95.88 91 LEU A CA 1
ATOM 725 C C . LEU A 1 91 ? -6.587 3.063 3.183 1.00 95.88 91 LEU A C 1
ATOM 727 O O . LEU A 1 91 ? -6.327 3.264 2.004 1.00 95.88 91 LEU A O 1
ATOM 731 N N . ALA A 1 92 ? -5.709 3.313 4.160 1.00 97.00 92 ALA A N 1
ATOM 732 C CA . ALA A 1 92 ? -4.366 3.838 3.909 1.00 97.00 92 ALA A CA 1
ATOM 733 C C . ALA A 1 92 ? -3.539 2.899 3.015 1.00 97.00 92 ALA A C 1
ATOM 735 O O . ALA A 1 92 ? -2.909 3.356 2.059 1.00 97.00 92 ALA A O 1
ATOM 736 N N . LEU A 1 93 ? -3.597 1.589 3.282 1.00 96.50 93 LEU A N 1
ATOM 737 C CA . LEU A 1 93 ? -2.944 0.558 2.478 1.00 96.50 93 LEU A CA 1
ATOM 738 C C . LEU A 1 93 ? -3.462 0.535 1.033 1.00 96.50 93 LEU A C 1
ATOM 740 O O . LEU A 1 93 ? -2.670 0.601 0.093 1.00 96.50 93 LEU A O 1
ATOM 744 N N . GLU A 1 94 ? -4.779 0.453 0.846 1.00 94.94 94 GLU A N 1
ATOM 745 C CA . GLU A 1 94 ? -5.396 0.373 -0.483 1.00 94.94 94 GLU A CA 1
ATOM 746 C C . GLU A 1 94 ? -5.125 1.636 -1.311 1.00 94.94 94 GLU A C 1
ATOM 748 O O . GLU A 1 94 ? -4.733 1.537 -2.475 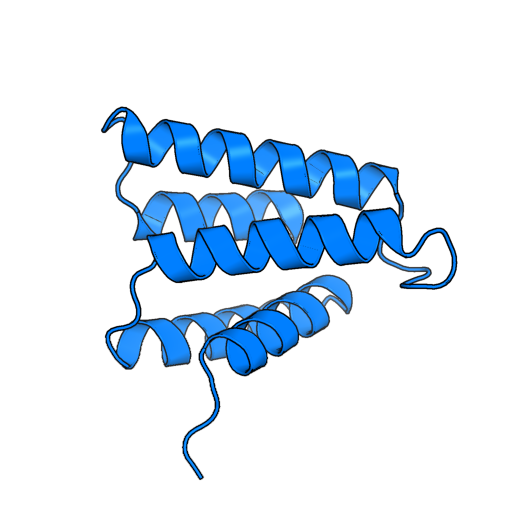1.00 94.94 94 GLU A O 1
ATOM 753 N N . THR A 1 95 ? -5.246 2.826 -0.708 1.00 95.12 95 THR A N 1
ATOM 754 C CA . THR A 1 95 ? -4.925 4.092 -1.385 1.00 95.12 95 THR A CA 1
ATOM 755 C C . THR A 1 95 ? -3.448 4.156 -1.781 1.00 95.12 95 THR A C 1
ATOM 757 O O . THR A 1 95 ? -3.138 4.511 -2.916 1.00 95.12 95 THR A O 1
ATOM 760 N N . ALA A 1 96 ? -2.525 3.768 -0.893 1.00 95.69 96 ALA A N 1
ATOM 761 C CA . ALA A 1 96 ? -1.096 3.765 -1.206 1.00 95.69 96 ALA A CA 1
ATOM 762 C C . ALA A 1 96 ? -0.759 2.818 -2.369 1.00 95.69 96 ALA A C 1
ATOM 764 O O . ALA A 1 96 ? 0.055 3.162 -3.227 1.00 95.69 96 ALA A O 1
ATOM 765 N N . ILE A 1 97 ? -1.398 1.646 -2.424 1.00 94.62 97 ILE A N 1
ATOM 766 C CA . ILE A 1 97 ? -1.239 0.701 -3.535 1.00 94.62 97 ILE A CA 1
ATOM 767 C C . ILE A 1 97 ? -1.760 1.311 -4.839 1.00 94.62 97 ILE A C 1
ATOM 769 O O . ILE A 1 97 ? -1.046 1.279 -5.843 1.00 94.62 97 ILE A O 1
ATOM 773 N N . MET A 1 98 ? -2.965 1.889 -4.834 1.00 93.19 98 MET A N 1
ATOM 774 C CA . MET A 1 98 ? -3.538 2.512 -6.031 1.00 93.19 98 MET A CA 1
ATOM 775 C C . MET A 1 98 ? -2.652 3.643 -6.565 1.00 93.19 98 MET A C 1
ATOM 777 O O . MET A 1 98 ? -2.306 3.637 -7.745 1.00 93.19 98 MET A O 1
ATOM 781 N N . ASP A 1 99 ? -2.187 4.544 -5.700 1.00 92.81 99 ASP A N 1
ATOM 782 C CA . ASP A 1 99 ? -1.358 5.688 -6.103 1.00 92.81 99 ASP A CA 1
ATOM 783 C C . ASP A 1 99 ? -0.021 5.278 -6.748 1.00 92.81 99 ASP A C 1
ATOM 785 O O . ASP A 1 99 ? 0.532 5.995 -7.590 1.00 92.81 99 ASP A O 1
ATOM 789 N N . VAL A 1 100 ? 0.518 4.120 -6.354 1.00 90.69 100 VAL A N 1
ATOM 790 C CA . VAL A 1 100 ? 1.817 3.622 -6.827 1.00 90.69 100 VAL A CA 1
ATOM 791 C C . VAL A 1 100 ? 1.689 2.733 -8.068 1.00 90.69 100 VAL A C 1
ATOM 793 O O . VAL A 1 100 ? 2.551 2.785 -8.960 1.00 90.69 100 VAL A O 1
ATOM 796 N N . PHE A 1 101 ? 0.651 1.899 -8.127 1.00 87.81 101 PHE A N 1
ATOM 797 C CA . PHE A 1 101 ? 0.579 0.786 -9.075 1.00 87.81 101 PHE A CA 1
ATOM 798 C C . PHE A 1 101 ? -0.600 0.840 -10.053 1.00 87.81 101 PHE A C 1
ATOM 800 O O . PHE A 1 101 ? -0.512 0.193 -11.091 1.00 87.81 101 PHE A O 1
ATOM 807 N N . ALA A 1 102 ? -1.660 1.610 -9.791 1.00 77.50 102 ALA A N 1
ATOM 808 C CA . ALA A 1 102 ? -2.861 1.648 -10.636 1.00 77.50 102 ALA A CA 1
ATOM 809 C C . ALA A 1 102 ? -2.806 2.712 -11.757 1.00 77.50 102 ALA A C 1
ATOM 811 O O . ALA A 1 102 ? -3.791 3.405 -11.998 1.00 77.50 102 ALA A O 1
ATOM 812 N N . LYS A 1 103 ? -1.658 2.852 -12.433 1.00 63.72 103 LYS A N 1
ATOM 813 C CA . LYS A 1 103 ? -1.481 3.756 -13.585 1.00 63.72 103 LYS A CA 1
ATOM 814 C C . LYS A 1 103 ? -1.428 2.995 -14.898 1.00 63.72 103 LYS A C 1
ATOM 816 O O . LYS A 1 103 ? -0.739 1.950 -14.916 1.00 63.72 103 LYS A O 1
#

Radius of gyration: 12.94 Å; chains: 1; bounding box: 29×36×30 Å

InterPro domains:
  IPR005790 DNA polymerase III, delta subunit [PTHR34388] (3-53)
  IPR008921 DNA polymerase III, clamp loader complex, gamma/delta/delta subunit, C-terminal [SSF48019] (7-98)

Foldseek 3Di:
DDDDLLVLLLVLLVCLLVLVPVVSVVSVVVCVVVVDFLLVSLVSNLVSLVVLLVVPPPSDPSQHNVLSVVLNVLSVVLNVCCVVVVDPSNVSSVVSSCVSRVD

Organism: NCBI:txid1076179

pLDDT: mean 89.2, std 10.6, range [50.75, 97.0]